Protein AF-A0A250IEK9-F1 (afdb_monomer_lite)

Foldseek 3Di:
DDDDDDDDPDPDPDDPPWFAKDFQFKPLQDDPNQHVPAGPVWKFKFFQDVHPGTATWDWDDDDQKIKIWGPAWDWDCPVPCVVPIWTWTKMKMADDPDPPQLPDDHSFIWMWIWTQDPPRDIDTDDTPHTDIGTMIITTD

pLDDT: mean 84.31, std 14.82, range [37.81, 97.81]

Organism: NCBI:txid1294270

Secondary structure (DSSP, 8-state):
------------------PPPEEEEEGGG-BTTBBTTB-TTTEEEEE-SSSSSPEEEEEEEETTEEEEEESS-EEESTT-GGG--EEEEEEEEES---TT--SPPTT-EEEEEEEE-GGG-EEE-----EE--EEEEEE-

Structure (mmCIF, N/CA/C/O backbone):
data_AF-A0A250IEK9-F1
#
_entry.id   AF-A0A250IEK9-F1
#
loop_
_atom_site.group_PDB
_atom_site.id
_atom_site.type_symbol
_atom_site.label_atom_id
_atom_site.label_alt_id
_atom_site.label_comp_id
_atom_site.label_asym_id
_atom_site.label_entity_id
_atom_site.label_seq_id
_atom_site.pdbx_PDB_ins_code
_atom_site.Cartn_x
_atom_site.Cartn_y
_atom_site.Cartn_z
_atom_site.occupancy
_atom_site.B_iso_or_equiv
_atom_site.auth_seq_id
_atom_site.auth_comp_id
_atom_site.auth_asym_id
_atom_site.auth_atom_id
_atom_site.pdbx_PDB_model_num
ATOM 1 N N . MET A 1 1 ? -62.960 -27.836 -16.778 1.00 42.50 1 MET A N 1
ATOM 2 C CA . MET A 1 1 ? -61.744 -27.873 -15.937 1.00 42.50 1 MET A CA 1
ATOM 3 C C . MET A 1 1 ? -60.768 -26.847 -16.491 1.00 42.50 1 MET A C 1
ATOM 5 O O . MET A 1 1 ? -60.370 -26.994 -17.637 1.00 42.50 1 MET A O 1
ATOM 9 N N . LYS A 1 2 ? -60.464 -25.769 -15.761 1.00 37.81 2 LYS A N 1
ATOM 10 C CA . LYS A 1 2 ? -59.427 -24.796 -16.145 1.00 37.81 2 LYS A CA 1
ATOM 11 C C . LYS A 1 2 ? -58.382 -24.793 -15.033 1.00 37.81 2 LYS A C 1
ATOM 13 O O . LYS A 1 2 ? -58.690 -24.377 -13.921 1.00 37.81 2 LYS A O 1
ATOM 18 N N . SER A 1 3 ? -57.203 -25.335 -15.328 1.00 44.25 3 SER A N 1
ATOM 19 C CA . SER A 1 3 ? -56.061 -25.357 -14.413 1.00 44.25 3 SER A CA 1
ATOM 20 C C . SER A 1 3 ? -55.495 -23.952 -14.248 1.00 44.25 3 SER A C 1
ATOM 22 O O . SER A 1 3 ? -55.156 -23.301 -15.235 1.00 44.25 3 SER A O 1
ATOM 24 N N . ALA A 1 4 ? -55.378 -23.505 -13.001 1.00 46.81 4 ALA A N 1
ATOM 25 C CA . ALA A 1 4 ? -54.583 -22.343 -12.640 1.00 46.81 4 ALA A CA 1
ATOM 26 C C . ALA A 1 4 ? -53.117 -22.781 -12.514 1.00 46.81 4 ALA A C 1
ATOM 28 O O . ALA A 1 4 ? -52.791 -23.644 -11.700 1.00 46.81 4 ALA A O 1
ATOM 29 N N . VAL A 1 5 ? -52.242 -22.205 -13.336 1.00 49.25 5 VAL A N 1
ATOM 30 C CA . VAL A 1 5 ? -50.791 -22.339 -13.179 1.00 49.25 5 VAL A CA 1
ATOM 31 C C . VAL A 1 5 ? -50.362 -21.304 -12.144 1.00 49.25 5 VAL A C 1
ATOM 33 O O . VAL A 1 5 ? -50.419 -20.103 -12.400 1.00 49.25 5 VAL A O 1
ATOM 36 N N . VAL A 1 6 ? -49.982 -21.769 -10.956 1.00 51.31 6 VAL A N 1
ATOM 37 C CA . VAL A 1 6 ? -49.375 -20.931 -9.918 1.00 51.31 6 VAL A CA 1
ATOM 38 C C . VAL A 1 6 ? -47.904 -20.754 -10.279 1.00 51.31 6 VAL A C 1
ATOM 40 O O . VAL A 1 6 ? -47.124 -21.702 -10.222 1.00 51.31 6 VAL A O 1
ATOM 43 N N . LEU A 1 7 ? -47.537 -19.545 -10.699 1.00 48.03 7 LEU A N 1
ATOM 44 C CA . LEU A 1 7 ? -46.155 -19.173 -10.978 1.00 48.03 7 LEU A CA 1
ATOM 45 C C . LEU A 1 7 ? -45.478 -18.803 -9.649 1.00 48.03 7 LEU A C 1
ATOM 47 O O . LEU A 1 7 ? -45.619 -17.683 -9.159 1.00 48.03 7 LEU A O 1
ATOM 51 N N . SER A 1 8 ? -44.777 -19.752 -9.032 1.00 57.66 8 SER A N 1
ATOM 52 C CA . SER A 1 8 ? -43.944 -19.467 -7.862 1.00 57.66 8 SER A CA 1
ATOM 53 C C . SER A 1 8 ? -42.722 -18.655 -8.290 1.00 57.66 8 SER A C 1
ATOM 55 O O . SER A 1 8 ? -41.824 -19.170 -8.953 1.00 57.66 8 SER A O 1
ATOM 57 N N . MET A 1 9 ? -42.684 -17.378 -7.904 1.00 53.00 9 MET A N 1
ATOM 58 C CA . MET A 1 9 ? -41.483 -16.551 -8.005 1.00 53.00 9 MET A CA 1
ATOM 59 C C . MET A 1 9 ? -40.467 -17.042 -6.970 1.00 53.00 9 MET A C 1
ATOM 61 O O . MET A 1 9 ? -40.582 -16.757 -5.780 1.00 53.00 9 MET A O 1
ATOM 65 N N . LEU A 1 10 ? -39.477 -17.810 -7.421 1.00 55.16 10 LEU A N 1
ATOM 66 C CA . LEU A 1 10 ? -38.275 -18.074 -6.639 1.00 55.16 10 LEU A CA 1
ATOM 67 C C . LEU A 1 10 ? -37.472 -16.770 -6.580 1.00 55.16 10 LEU A C 1
ATOM 69 O O . LEU A 1 10 ? -36.968 -16.301 -7.600 1.00 55.16 10 LEU A O 1
ATOM 73 N N . ALA A 1 11 ? -37.383 -16.170 -5.394 1.00 56.56 11 ALA A N 1
ATOM 74 C CA . ALA A 1 11 ? -36.464 -15.073 -5.141 1.00 56.56 11 ALA A CA 1
ATOM 75 C C . ALA A 1 11 ? -35.034 -15.590 -5.342 1.00 56.56 11 ALA A C 1
ATOM 77 O O . ALA A 1 11 ? -34.554 -16.433 -4.584 1.00 56.56 11 ALA A O 1
ATOM 78 N N . VAL A 1 12 ? -34.369 -15.109 -6.389 1.00 58.72 12 VAL A N 1
ATOM 79 C CA . VAL A 1 12 ? -32.933 -15.313 -6.570 1.00 58.72 12 VAL A CA 1
ATOM 80 C C . VAL A 1 12 ? -32.248 -14.485 -5.479 1.00 58.72 12 VAL A C 1
ATOM 82 O O . VAL A 1 12 ? -32.483 -13.275 -5.439 1.00 58.72 12 VAL A O 1
ATOM 85 N N . PRO A 1 13 ? -31.460 -15.081 -4.565 1.00 51.75 13 PRO A N 1
ATOM 86 C CA . PRO A 1 13 ? -30.716 -14.303 -3.586 1.00 51.75 13 PRO A CA 1
ATOM 87 C C . PRO A 1 13 ? -29.783 -13.366 -4.353 1.00 51.75 13 PRO A C 1
ATOM 89 O O . PRO A 1 13 ? -28.907 -13.808 -5.096 1.00 51.75 13 PRO A O 1
ATOM 92 N N . GLY A 1 14 ? -30.059 -12.067 -4.234 1.00 47.38 14 GLY A N 1
ATOM 93 C CA . GLY A 1 14 ? -29.289 -11.020 -4.880 1.00 47.38 14 GLY A CA 1
ATOM 94 C C . GLY A 1 14 ? -27.834 -11.116 -4.448 1.00 47.38 14 GLY A C 1
ATOM 95 O O . GLY A 1 14 ? -27.532 -11.288 -3.268 1.00 47.38 14 GLY A O 1
ATOM 96 N N . VAL A 1 15 ? -26.940 -11.019 -5.424 1.00 49.75 15 VAL A N 1
ATOM 97 C CA . VAL A 1 15 ? -25.516 -10.797 -5.198 1.00 49.75 15 VAL A CA 1
ATOM 98 C C . VAL A 1 15 ? -25.405 -9.607 -4.242 1.00 49.75 15 VAL A C 1
ATOM 100 O O . VAL A 1 15 ? -25.953 -8.547 -4.548 1.00 49.75 15 VAL A O 1
ATOM 103 N N . SER A 1 16 ? -24.772 -9.785 -3.075 1.00 46.66 16 SER A N 1
ATOM 104 C CA . SER A 1 16 ? -24.426 -8.659 -2.202 1.00 46.66 16 SER A CA 1
ATOM 105 C C . SER A 1 16 ? -23.579 -7.706 -3.040 1.00 46.66 16 SER A C 1
ATOM 107 O O . SER A 1 16 ? -22.434 -8.006 -3.379 1.00 46.66 16 SER A O 1
ATOM 109 N N . MET A 1 17 ? -24.187 -6.611 -3.489 1.00 56.81 17 MET A N 1
ATOM 110 C CA . MET A 1 17 ? -23.473 -5.507 -4.103 1.00 56.81 17 MET A CA 1
ATOM 111 C C . MET A 1 17 ? -22.594 -4.944 -2.994 1.00 56.81 17 MET A C 1
ATOM 113 O O . MET A 1 17 ? -23.113 -4.300 -2.084 1.00 56.81 17 MET A O 1
ATOM 117 N N . ALA A 1 18 ? -21.291 -5.237 -3.040 1.00 65.69 18 ALA A N 1
ATOM 118 C CA . ALA A 1 18 ? -20.330 -4.629 -2.129 1.00 65.69 18 ALA A CA 1
ATOM 119 C C . ALA A 1 18 ? -20.608 -3.118 -2.069 1.00 65.69 18 ALA A C 1
ATOM 121 O O . ALA A 1 18 ? -20.799 -2.491 -3.116 1.00 65.69 18 ALA A O 1
ATOM 122 N N . GLY A 1 19 ? -20.704 -2.568 -0.856 1.00 79.69 19 GLY A N 1
ATOM 123 C CA . GLY A 1 19 ? -21.154 -1.189 -0.654 1.00 79.69 19 GLY A CA 1
ATOM 124 C C . GLY A 1 19 ? -20.287 -0.161 -1.390 1.00 79.69 19 GLY A C 1
ATOM 125 O O . GLY A 1 19 ? -19.161 -0.450 -1.805 1.00 79.69 19 GLY A O 1
ATOM 126 N N . GLU A 1 20 ? -20.795 1.064 -1.535 1.00 92.00 20 GLU A N 1
ATOM 127 C CA . GLU A 1 20 ? -19.977 2.165 -2.049 1.00 92.00 20 GLU A CA 1
ATOM 128 C C . GLU A 1 20 ? -18.782 2.433 -1.125 1.00 92.00 20 GLU A C 1
ATOM 130 O O . GLU A 1 20 ? -18.872 2.316 0.101 1.00 92.00 20 GLU A O 1
ATOM 135 N N . TRP A 1 21 ? -17.651 2.798 -1.726 1.00 95.69 21 TRP A N 1
ATOM 136 C CA . TRP A 1 21 ? -16.469 3.207 -0.983 1.00 95.69 21 TRP A CA 1
ATOM 137 C C . TRP A 1 21 ? -16.699 4.558 -0.312 1.00 95.69 21 TRP A C 1
ATOM 139 O O . TRP A 1 21 ? -17.065 5.529 -0.971 1.00 95.69 21 TRP A O 1
ATOM 149 N N . PHE A 1 22 ? -16.376 4.653 0.972 1.00 95.81 22 PHE A N 1
ATOM 150 C CA . PHE A 1 22 ? -16.386 5.915 1.707 1.00 95.81 22 PHE A CA 1
ATOM 151 C C . PHE A 1 22 ? -15.076 6.098 2.489 1.00 95.81 22 PHE A C 1
ATOM 153 O O . PHE A 1 22 ? -14.472 5.107 2.908 1.00 95.81 22 PHE A O 1
ATOM 160 N N . PRO A 1 23 ? -14.595 7.340 2.693 1.00 96.81 23 PRO A N 1
ATOM 161 C CA . PRO A 1 23 ? -13.414 7.590 3.515 1.00 96.81 23 PRO A CA 1
ATOM 162 C C . PRO A 1 23 ? -13.654 7.113 4.949 1.00 96.81 23 PRO A C 1
ATOM 164 O O . PRO A 1 23 ? -14.647 7.494 5.566 1.00 96.81 23 PRO A O 1
ATOM 167 N N . CYS A 1 24 ? -12.747 6.305 5.493 1.00 96.81 24 CYS A N 1
ATOM 168 C CA . CYS A 1 24 ? -12.890 5.758 6.846 1.00 96.81 24 CYS A CA 1
ATOM 169 C C . CYS A 1 24 ? -11.670 5.989 7.743 1.00 96.81 24 CYS A C 1
ATOM 171 O O . CYS A 1 24 ? -11.771 5.816 8.956 1.00 96.81 24 CYS A O 1
ATOM 173 N N . GLY A 1 25 ? -10.534 6.415 7.184 1.00 96.56 25 GLY A N 1
ATOM 174 C CA . GLY A 1 25 ? -9.350 6.755 7.965 1.00 96.56 25 GLY A CA 1
ATOM 175 C C . GLY A 1 25 ? -8.108 6.969 7.109 1.00 96.56 25 GLY A C 1
ATOM 176 O O . GLY A 1 25 ? -8.197 7.348 5.944 1.00 96.56 25 GLY A O 1
ATOM 177 N N . ASN A 1 26 ? -6.940 6.719 7.691 1.00 97.00 26 ASN A N 1
ATOM 178 C CA . ASN A 1 26 ? -5.647 6.689 7.014 1.00 97.00 26 ASN A CA 1
ATOM 179 C C . ASN A 1 26 ? -4.755 5.576 7.580 1.00 97.00 26 ASN A C 1
ATOM 181 O O . ASN A 1 26 ? -5.053 4.995 8.625 1.00 97.00 26 ASN A O 1
ATOM 185 N N . LEU A 1 27 ? -3.656 5.281 6.886 1.00 95.75 27 LEU A N 1
ATOM 186 C CA . LEU A 1 27 ? -2.703 4.234 7.263 1.00 95.75 27 LEU A CA 1
ATOM 187 C C . LEU A 1 27 ? -2.226 4.345 8.723 1.00 95.75 27 LEU A C 1
ATOM 189 O O . LEU A 1 27 ? -2.130 3.339 9.422 1.00 95.75 27 LEU A O 1
ATOM 193 N N . GLY A 1 28 ? -1.967 5.555 9.216 1.00 94.50 28 GLY A N 1
ATOM 194 C CA . GLY A 1 28 ? -1.510 5.824 10.581 1.00 94.50 28 GLY A CA 1
ATOM 195 C C . GLY A 1 28 ? -2.515 5.443 11.670 1.00 94.50 28 GLY A C 1
ATOM 196 O O . GLY A 1 28 ? -2.130 5.299 12.826 1.00 94.50 28 GLY A O 1
ATOM 197 N N . GLN A 1 29 ? -3.785 5.249 11.312 1.00 95.25 29 GLN A N 1
ATOM 198 C CA . GLN A 1 29 ? -4.836 4.801 12.227 1.00 95.25 29 GLN A CA 1
ATOM 199 C C . GLN A 1 29 ? -4.998 3.275 12.255 1.00 95.25 29 GLN A C 1
ATOM 201 O O . GLN A 1 29 ? -5.777 2.774 13.066 1.00 95.25 29 GLN A O 1
ATOM 206 N N . LEU A 1 30 ? -4.295 2.531 11.390 1.00 93.88 30 LEU A N 1
ATOM 207 C CA . LEU A 1 30 ? -4.343 1.072 11.405 1.00 93.88 30 LEU A CA 1
ATOM 208 C C . LEU A 1 30 ? -3.705 0.525 12.682 1.00 93.88 30 LEU A C 1
ATOM 210 O O . LEU A 1 30 ? -2.538 0.773 12.982 1.00 93.88 30 LEU A O 1
ATOM 214 N N . SER A 1 31 ? -4.463 -0.312 13.379 1.00 91.75 31 SER A N 1
ATOM 215 C CA . SER A 1 31 ? -3.986 -1.144 14.478 1.00 91.75 31 SER A CA 1
ATOM 216 C C . SER A 1 31 ? -4.468 -2.567 14.239 1.00 91.75 31 SER A C 1
ATOM 218 O O . SER A 1 31 ? -5.658 -2.779 14.019 1.00 91.75 31 SER A O 1
ATOM 220 N N . ASN A 1 32 ? -3.555 -3.543 14.208 1.00 91.31 32 ASN A N 1
ATOM 221 C CA . ASN A 1 32 ? -3.866 -4.936 13.854 1.00 91.31 32 ASN A CA 1
ATOM 222 C C . ASN A 1 32 ? -4.624 -5.075 12.523 1.00 91.31 32 ASN A C 1
ATOM 224 O O . ASN A 1 32 ? -5.568 -5.855 12.412 1.00 91.31 32 ASN A O 1
ATOM 228 N N . CYS A 1 33 ? -4.219 -4.294 11.513 1.00 93.75 33 CYS A N 1
ATOM 229 C CA . CYS A 1 33 ? -4.903 -4.230 10.222 1.00 93.75 33 CYS A CA 1
ATOM 230 C C . CYS A 1 33 ? -6.397 -3.893 10.332 1.00 93.75 33 CYS A C 1
ATOM 232 O O . CYS A 1 33 ? -7.203 -4.384 9.542 1.00 93.75 33 CYS A O 1
ATOM 234 N N . GLN A 1 34 ? -6.762 -3.064 11.313 1.00 95.25 34 GLN A N 1
ATOM 235 C CA . GLN A 1 34 ? -8.113 -2.557 11.492 1.00 95.25 34 GLN A CA 1
ATOM 236 C C . GLN A 1 34 ? -8.120 -1.049 11.727 1.00 95.25 34 GLN A C 1
ATOM 238 O O . GLN A 1 34 ? -7.253 -0.513 12.418 1.00 95.25 34 GLN A O 1
ATOM 243 N N . ILE A 1 35 ? -9.125 -0.377 11.172 1.00 95.81 35 ILE A N 1
ATOM 244 C CA . ILE A 1 35 ? -9.449 1.011 11.503 1.00 95.81 35 ILE A CA 1
ATOM 245 C C . ILE A 1 35 ? -10.509 1.015 12.613 1.00 95.81 35 ILE A C 1
ATOM 247 O O . ILE A 1 35 ? -11.471 0.241 12.530 1.00 95.81 35 ILE A O 1
ATOM 251 N N . PRO A 1 36 ? -10.382 1.870 13.649 1.00 94.44 36 PRO A N 1
ATOM 252 C CA . PRO A 1 36 ? -11.407 2.008 14.680 1.00 94.44 36 PRO A CA 1
ATOM 253 C C . PRO A 1 36 ? -12.803 2.207 14.072 1.00 94.44 36 PRO A C 1
ATOM 255 O O . PRO A 1 36 ? -12.981 3.037 13.187 1.00 94.44 36 PRO A O 1
ATOM 258 N N . ASN A 1 37 ? -13.790 1.450 14.559 1.00 95.12 37 ASN A N 1
ATOM 259 C CA . ASN A 1 37 ? -15.180 1.394 14.063 1.00 95.12 37 ASN A CA 1
ATOM 260 C C . ASN A 1 37 ? -15.399 0.718 12.695 1.00 95.12 37 ASN A C 1
ATOM 262 O O . ASN A 1 37 ? -16.547 0.462 12.332 1.00 95.12 37 ASN A O 1
ATOM 266 N N . PHE A 1 38 ? -14.339 0.344 11.978 1.00 96.31 38 PHE A N 1
ATOM 267 C CA . PHE A 1 38 ? -14.427 -0.311 10.671 1.00 96.31 38 PHE A CA 1
ATOM 268 C C . PHE A 1 38 ? -13.599 -1.599 10.660 1.00 96.31 38 PHE A C 1
ATOM 270 O O . PHE A 1 38 ? -12.574 -1.644 9.991 1.00 96.31 38 PHE A O 1
ATOM 277 N N . PRO A 1 39 ? -13.979 -2.653 11.408 1.00 94.94 39 PRO A N 1
ATOM 278 C CA . PRO A 1 39 ? -13.179 -3.872 11.491 1.00 94.94 39 PRO A CA 1
ATOM 279 C C . PRO A 1 39 ? -13.120 -4.605 10.143 1.00 94.94 39 PRO A C 1
ATOM 281 O O . PRO A 1 39 ? -14.131 -4.729 9.450 1.00 94.94 39 PRO A O 1
ATOM 284 N N . ASN A 1 40 ? -11.958 -5.173 9.817 1.00 90.81 40 ASN A N 1
ATOM 285 C CA . ASN A 1 40 ? -11.716 -5.931 8.580 1.00 90.81 40 ASN A CA 1
ATOM 286 C C . ASN A 1 40 ? -12.562 -7.217 8.437 1.00 90.81 40 ASN A C 1
ATOM 288 O O . ASN A 1 40 ? -12.565 -7.846 7.387 1.00 90.81 40 ASN A O 1
ATOM 292 N N . THR A 1 41 ? -13.299 -7.612 9.479 1.00 93.31 41 THR A N 1
ATOM 293 C CA . THR A 1 41 ? -14.285 -8.706 9.439 1.00 93.31 41 THR A CA 1
ATOM 294 C C . THR A 1 41 ? -15.644 -8.281 8.886 1.00 93.31 41 THR A C 1
ATOM 296 O O . THR A 1 41 ? -16.498 -9.133 8.652 1.00 93.31 41 THR A O 1
ATOM 299 N N . ARG A 1 42 ? -15.876 -6.974 8.721 1.00 94.31 42 ARG A N 1
ATOM 300 C CA . ARG A 1 42 ? -17.132 -6.399 8.210 1.00 94.31 42 ARG A CA 1
ATOM 301 C C . ARG A 1 42 ? -16.928 -5.420 7.061 1.00 94.31 42 ARG A C 1
ATOM 303 O O . ARG A 1 42 ? -17.902 -5.056 6.411 1.00 94.31 42 ARG A O 1
ATOM 310 N N . TYR A 1 43 ? -15.691 -4.982 6.844 1.00 96.06 43 TYR A N 1
ATOM 311 C CA . TYR A 1 43 ? -15.350 -4.010 5.821 1.00 96.06 43 TYR A CA 1
ATOM 312 C C . TYR A 1 43 ? -14.147 -4.474 5.006 1.00 96.06 43 TYR A C 1
ATOM 314 O O . TYR A 1 43 ? -13.138 -4.901 5.566 1.00 96.06 43 TYR A O 1
ATOM 322 N N . ASP A 1 44 ? -14.252 -4.317 3.691 1.00 95.81 44 ASP A N 1
ATOM 323 C CA . ASP A 1 44 ? -13.103 -4.272 2.793 1.00 95.81 44 ASP A CA 1
ATOM 324 C C . ASP A 1 44 ? -12.432 -2.898 2.914 1.00 95.81 44 ASP A C 1
ATOM 326 O O . ASP A 1 44 ? -13.113 -1.882 3.090 1.00 95.81 44 ASP A O 1
ATOM 330 N N . TYR A 1 45 ? -11.109 -2.854 2.745 1.00 97.44 45 TYR A N 1
ATOM 331 C CA . TYR A 1 45 ? -10.352 -1.605 2.650 1.00 97.44 45 TYR A CA 1
ATOM 332 C C . TYR A 1 45 ? -9.902 -1.327 1.227 1.00 97.44 45 TYR A C 1
ATOM 334 O O . TYR A 1 45 ? -9.632 -2.244 0.449 1.00 97.44 45 TYR A O 1
ATOM 342 N N . GLY A 1 46 ? -9.774 -0.044 0.910 1.00 96.94 46 GLY A N 1
ATOM 343 C CA . GLY A 1 46 ? -9.313 0.427 -0.380 1.00 96.94 46 GLY A CA 1
ATOM 344 C C . GLY A 1 46 ? -8.470 1.687 -0.281 1.00 96.94 46 GLY A C 1
ATOM 345 O O . GLY A 1 46 ? -8.520 2.429 0.702 1.00 96.94 46 GLY A O 1
ATOM 346 N N . ILE A 1 47 ? -7.686 1.927 -1.326 1.00 96.56 47 ILE A N 1
ATOM 347 C CA . ILE A 1 47 ? -6.865 3.127 -1.489 1.00 96.56 47 ILE A CA 1
ATOM 348 C C . ILE A 1 47 ? -7.113 3.690 -2.886 1.00 96.56 47 ILE A C 1
ATOM 350 O O . ILE A 1 47 ? -7.132 2.950 -3.868 1.00 96.56 47 ILE A O 1
ATOM 354 N N . ALA A 1 48 ? -7.261 5.010 -2.976 1.00 92.81 48 ALA A N 1
ATOM 355 C CA . ALA A 1 48 ? -7.192 5.735 -4.238 1.00 92.81 48 ALA A CA 1
ATOM 356 C C . ALA A 1 48 ? -5.757 6.250 -4.435 1.00 92.81 48 ALA A C 1
ATOM 358 O O . ALA A 1 48 ? -5.366 7.271 -3.871 1.00 92.81 48 ALA A O 1
ATOM 359 N N . TYR A 1 49 ? -4.946 5.508 -5.192 1.00 85.06 49 TYR A N 1
ATOM 360 C CA . TYR A 1 49 ? -3.558 5.867 -5.488 1.00 85.06 49 TYR A CA 1
ATOM 361 C C . TYR A 1 49 ? -3.264 5.661 -6.970 1.00 85.06 49 TYR A C 1
ATOM 363 O O . TYR A 1 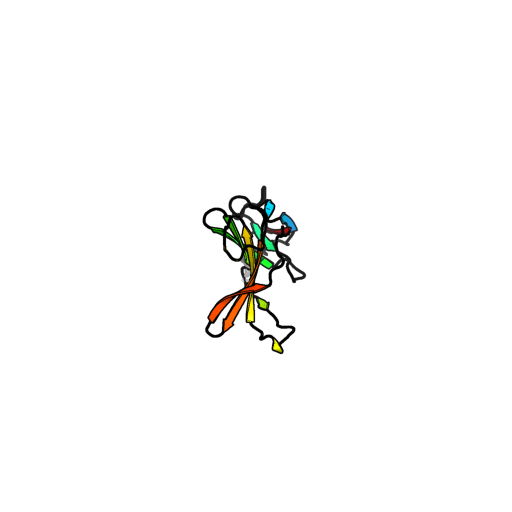49 ? -3.319 4.538 -7.462 1.00 85.06 49 TYR A O 1
ATOM 371 N N . ASN A 1 50 ? -3.014 6.764 -7.683 1.00 79.62 50 ASN A N 1
ATOM 372 C CA . ASN A 1 50 ? -2.931 6.821 -9.151 1.00 79.62 50 ASN A CA 1
ATOM 373 C C . ASN A 1 50 ? -4.198 6.323 -9.878 1.00 79.62 50 ASN A C 1
ATOM 375 O O . ASN A 1 50 ? -4.155 5.980 -11.056 1.00 79.62 50 ASN A O 1
ATOM 379 N N . VAL A 1 51 ? -5.337 6.303 -9.181 1.00 82.81 51 VAL A N 1
ATOM 380 C CA . VAL A 1 51 ? -6.645 5.873 -9.691 1.00 82.81 51 VAL A CA 1
ATOM 381 C C . VAL A 1 51 ? -7.731 6.833 -9.209 1.00 82.81 51 VAL A C 1
ATOM 383 O O . VAL A 1 51 ? -7.606 7.432 -8.142 1.00 82.81 51 VAL A O 1
ATOM 386 N N . GLN A 1 52 ? -8.805 6.979 -9.990 1.00 85.94 52 GLN A N 1
ATOM 387 C CA . GLN A 1 52 ? -9.928 7.867 -9.650 1.00 85.94 52 GLN A CA 1
ATOM 388 C C . GLN A 1 52 ? -10.885 7.272 -8.609 1.00 85.94 52 GLN A C 1
ATOM 390 O O . GLN A 1 52 ? -11.572 8.013 -7.914 1.00 85.94 52 GLN A O 1
ATOM 395 N N . SER A 1 53 ? -10.941 5.943 -8.502 1.00 90.50 53 SER A N 1
ATOM 396 C CA . SER A 1 53 ? -11.798 5.228 -7.554 1.00 90.50 53 SER A CA 1
ATOM 397 C C . SER A 1 53 ? -10.946 4.324 -6.662 1.00 90.50 53 SER A C 1
ATOM 399 O O . SER A 1 53 ? -9.966 3.765 -7.166 1.00 90.50 53 SER A O 1
ATOM 401 N N . PRO A 1 54 ? -11.273 4.168 -5.364 1.00 94.94 54 PRO A N 1
ATOM 402 C CA . PRO A 1 54 ? -10.522 3.286 -4.484 1.00 94.94 54 PRO A CA 1
ATOM 403 C C . PRO A 1 54 ? -10.491 1.849 -5.009 1.00 94.94 54 PRO A C 1
ATOM 405 O O . PRO A 1 54 ? -11.528 1.271 -5.343 1.00 94.94 54 PRO A O 1
ATOM 408 N N . ILE A 1 55 ? -9.295 1.261 -5.045 1.00 94.12 55 ILE A N 1
ATOM 409 C CA . ILE A 1 55 ? -9.115 -0.159 -5.360 1.00 94.12 55 ILE A CA 1
ATOM 410 C C . ILE A 1 55 ? -8.924 -0.967 -4.075 1.00 94.12 55 ILE A C 1
ATOM 412 O O . ILE A 1 55 ? -8.328 -0.441 -3.129 1.00 94.12 55 ILE A O 1
ATOM 416 N N . PRO A 1 56 ? -9.390 -2.229 -4.020 1.00 96.00 56 PRO A N 1
ATOM 417 C CA . PRO A 1 56 ? -9.216 -3.073 -2.847 1.00 96.00 56 PRO A CA 1
ATOM 418 C C . PRO A 1 56 ? -7.742 -3.258 -2.480 1.00 96.00 56 PRO A C 1
ATOM 420 O O . PRO A 1 56 ? -6.886 -3.498 -3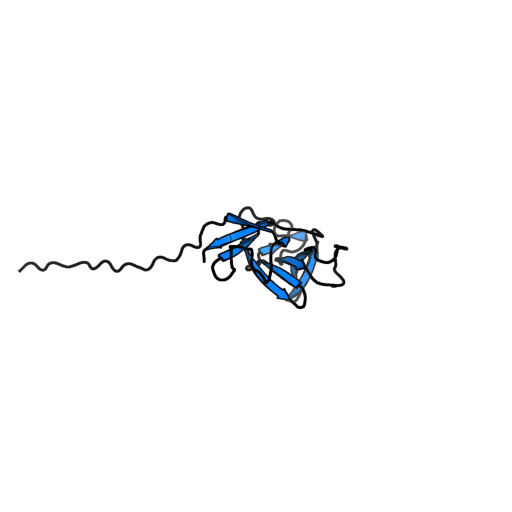.340 1.00 96.00 56 PRO A O 1
ATOM 423 N N . VAL A 1 57 ? -7.456 -3.208 -1.184 1.00 97.19 57 VAL A N 1
ATOM 424 C CA . VAL A 1 57 ? -6.128 -3.469 -0.626 1.00 97.19 57 VAL A CA 1
ATOM 425 C C . VAL A 1 57 ? -6.179 -4.595 0.392 1.00 97.19 57 VAL A C 1
ATOM 427 O O . VAL A 1 57 ? -7.210 -4.878 0.998 1.00 97.19 57 VAL A O 1
ATOM 430 N N . VAL A 1 58 ? -5.035 -5.230 0.595 1.00 96.44 58 VAL A N 1
ATOM 431 C CA . VAL A 1 58 ? -4.823 -6.215 1.648 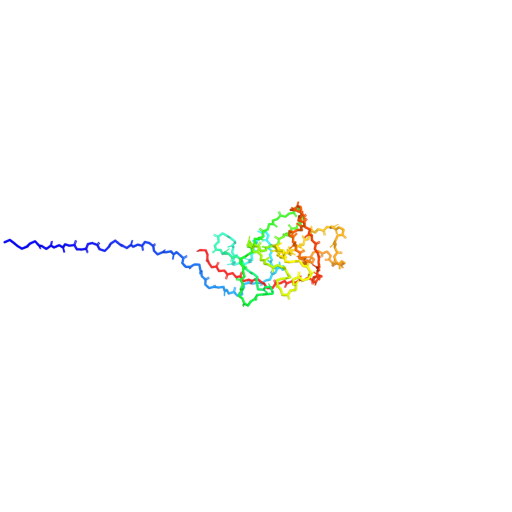1.00 96.44 58 VAL A CA 1
ATOM 432 C C . VAL A 1 58 ? -3.878 -5.603 2.667 1.00 96.44 58 VAL A C 1
ATOM 434 O O . VAL A 1 58 ? -2.820 -5.097 2.296 1.00 96.44 58 VAL A O 1
ATOM 437 N N . CYS A 1 59 ? -4.254 -5.659 3.944 1.00 95.88 59 CYS A N 1
ATOM 438 C CA . CYS A 1 59 ? -3.347 -5.375 5.047 1.00 95.88 59 CYS A CA 1
ATOM 439 C C . CYS A 1 59 ? -2.837 -6.690 5.637 1.00 95.88 59 CYS A C 1
ATOM 441 O O . CYS A 1 59 ? -3.630 -7.571 5.969 1.00 95.88 59 CYS A O 1
ATOM 443 N N . VAL A 1 60 ? -1.523 -6.804 5.795 1.00 93.94 60 VAL A N 1
ATOM 444 C CA . VAL A 1 60 ? -0.860 -7.934 6.445 1.00 93.94 60 VAL A CA 1
ATOM 445 C C . VAL A 1 60 ? 0.018 -7.439 7.588 1.00 93.94 60 VAL A C 1
ATOM 447 O O . VAL A 1 60 ? 0.720 -6.433 7.469 1.00 93.94 60 VAL A O 1
ATOM 450 N N . THR A 1 61 ? 0.008 -8.169 8.697 1.00 90.06 61 THR A N 1
ATOM 451 C CA . THR A 1 61 ? 0.950 -7.953 9.800 1.00 90.06 61 THR A CA 1
ATOM 452 C C . THR A 1 61 ? 2.256 -8.677 9.483 1.00 90.06 61 THR A C 1
ATOM 454 O O . THR A 1 61 ? 2.239 -9.843 9.091 1.00 90.06 61 THR A O 1
ATOM 457 N N . TRP A 1 62 ? 3.394 -8.001 9.643 1.00 78.06 62 TRP A N 1
ATOM 458 C CA . TRP A 1 62 ? 4.718 -8.563 9.383 1.00 78.06 62 TRP A CA 1
ATOM 459 C C . TRP A 1 62 ? 5.706 -8.167 10.480 1.00 78.06 62 TRP A C 1
ATOM 461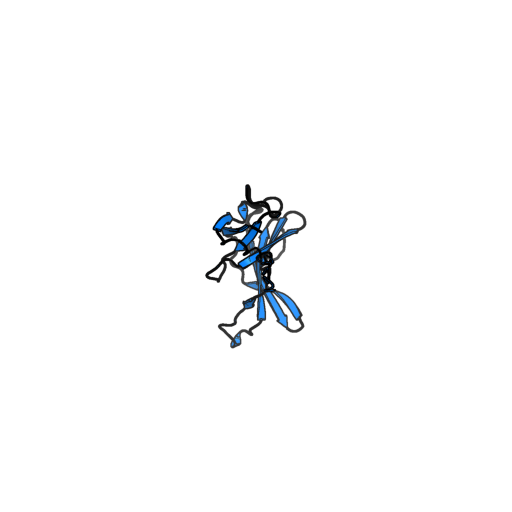 O O . TRP A 1 62 ? 6.049 -6.993 10.615 1.00 78.06 62 TRP A O 1
ATOM 471 N N . ASN A 1 63 ? 6.229 -9.153 11.213 1.00 75.31 63 ASN A N 1
ATOM 472 C CA . ASN A 1 63 ? 7.144 -8.960 12.342 1.00 75.31 63 ASN A CA 1
ATOM 473 C C . ASN A 1 63 ? 6.617 -7.915 13.343 1.00 75.31 63 ASN A C 1
ATOM 475 O O . ASN A 1 63 ? 5.706 -8.208 14.108 1.00 75.31 63 ASN A O 1
ATOM 479 N N . VAL A 1 64 ? 7.184 -6.706 13.330 1.00 81.62 64 VAL A N 1
ATOM 480 C CA . VAL A 1 64 ? 6.843 -5.606 14.247 1.00 81.62 64 VAL A CA 1
ATOM 481 C C . VAL A 1 64 ? 6.023 -4.499 13.575 1.00 81.62 64 VAL A C 1
ATOM 483 O O . VAL A 1 64 ? 5.857 -3.422 14.141 1.00 81.62 64 VAL A O 1
ATOM 486 N N . GLY A 1 65 ? 5.520 -4.736 12.363 1.00 88.75 65 GLY A N 1
ATOM 487 C CA . GLY A 1 65 ? 4.850 -3.722 11.563 1.00 88.75 65 GLY A CA 1
ATOM 488 C C . GLY A 1 65 ? 3.741 -4.256 10.668 1.00 88.75 65 GLY A C 1
ATOM 489 O O . GLY A 1 65 ? 3.281 -5.392 10.795 1.00 88.75 65 GLY A O 1
ATOM 490 N N . TYR A 1 66 ? 3.313 -3.406 9.742 1.00 92.12 66 TYR A N 1
ATOM 491 C CA . TYR A 1 66 ? 2.202 -3.673 8.834 1.00 92.12 66 TYR A CA 1
ATOM 492 C C . TYR A 1 66 ? 2.632 -3.420 7.397 1.00 92.12 66 TYR A C 1
ATOM 494 O O . TYR A 1 66 ? 3.494 -2.574 7.142 1.00 92.12 66 TYR A O 1
ATOM 502 N N . ARG A 1 67 ? 2.000 -4.122 6.457 1.00 92.94 67 ARG A N 1
ATOM 503 C CA . ARG A 1 67 ? 2.075 -3.825 5.027 1.00 92.94 67 ARG A CA 1
ATOM 504 C C . ARG A 1 67 ? 0.672 -3.732 4.454 1.00 92.94 67 ARG A C 1
ATOM 506 O O . ARG A 1 67 ? -0.166 -4.567 4.769 1.00 92.94 67 ARG A O 1
ATOM 513 N N . VAL A 1 68 ? 0.437 -2.750 3.598 1.00 95.50 68 VAL A N 1
ATOM 514 C CA . VAL A 1 68 ? -0.796 -2.583 2.831 1.00 95.50 68 VAL A CA 1
ATOM 515 C C . VAL A 1 68 ? -0.428 -2.555 1.361 1.00 95.50 68 VAL A C 1
ATOM 517 O O . VAL A 1 68 ? 0.360 -1.714 0.946 1.00 95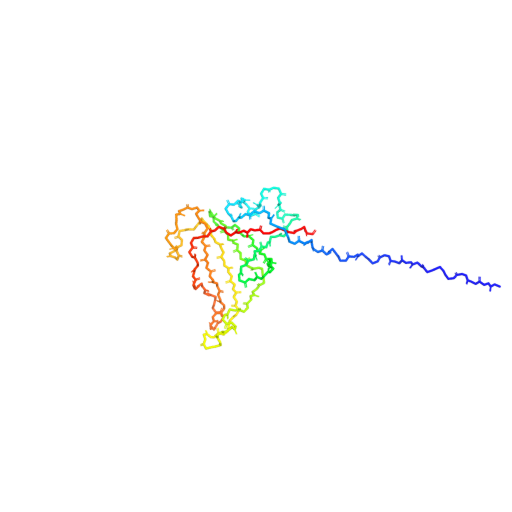.50 68 VAL A O 1
ATOM 520 N N . HIS A 1 69 ? -0.982 -3.459 0.566 1.00 94.94 69 HIS A N 1
ATOM 521 C CA . HIS A 1 69 ? -0.728 -3.512 -0.873 1.00 94.94 69 HIS A CA 1
ATOM 522 C C . HIS A 1 69 ? -2.032 -3.688 -1.642 1.00 94.94 69 HIS A C 1
ATOM 524 O O . HIS A 1 69 ? -3.031 -4.154 -1.091 1.00 94.94 69 HIS A O 1
ATOM 530 N N . ASN A 1 70 ? -2.035 -3.319 -2.919 1.00 95.12 70 ASN A N 1
ATOM 531 C CA . ASN A 1 70 ? -3.161 -3.594 -3.804 1.00 95.12 70 ASN A CA 1
ATOM 532 C C . ASN A 1 70 ? -3.456 -5.101 -3.853 1.00 95.12 70 ASN A C 1
ATOM 534 O O . ASN A 1 70 ? -2.537 -5.924 -3.905 1.00 95.12 70 ASN A O 1
ATOM 538 N N . LYS A 1 71 ? -4.744 -5.456 -3.805 1.00 95.06 71 LYS A N 1
ATOM 539 C CA . LYS A 1 71 ? -5.200 -6.848 -3.907 1.00 95.06 71 LYS A CA 1
ATOM 540 C C . LYS A 1 71 ? -4.972 -7.393 -5.314 1.00 95.06 71 LYS A C 1
ATOM 542 O O . LYS A 1 71 ? -4.448 -8.491 -5.466 1.00 95.06 71 LYS A O 1
ATOM 547 N N . ASP A 1 72 ? -5.318 -6.583 -6.310 1.00 92.31 72 ASP A N 1
ATOM 548 C CA . ASP A 1 72 ? -5.180 -6.906 -7.724 1.00 92.31 72 ASP A CA 1
ATOM 549 C C . ASP A 1 72 ? -4.054 -6.063 -8.342 1.00 92.31 72 ASP A C 1
ATOM 551 O O . ASP A 1 72 ? -4.073 -4.831 -8.211 1.00 92.31 72 ASP A O 1
ATOM 555 N N . PRO A 1 73 ? -3.050 -6.687 -8.987 1.00 91.44 73 PRO A N 1
ATOM 556 C CA . PRO A 1 73 ? -2.013 -5.977 -9.726 1.00 91.44 73 PRO A CA 1
ATOM 557 C C . PRO A 1 73 ? -2.598 -5.102 -10.837 1.00 91.44 73 PRO A C 1
ATOM 559 O O . PRO A 1 73 ? -3.634 -5.425 -11.413 1.00 91.44 73 PRO A O 1
ATOM 562 N N . TYR A 1 74 ? -1.907 -4.018 -11.177 1.00 89.62 74 TYR A N 1
ATOM 563 C CA . TYR A 1 74 ? -2.236 -3.170 -12.324 1.00 89.62 74 TYR A CA 1
ATOM 564 C C . TYR A 1 74 ? -1.014 -2.968 -13.222 1.00 89.62 74 TYR A C 1
ATOM 566 O O . TYR A 1 74 ? 0.114 -3.308 -12.850 1.00 89.62 74 TYR A O 1
ATOM 574 N N . PHE A 1 75 ? -1.235 -2.443 -14.428 1.00 89.19 75 PHE A N 1
ATOM 575 C CA . PHE A 1 75 ? -0.146 -2.162 -15.356 1.00 89.19 75 PHE A CA 1
ATOM 576 C C . PHE A 1 75 ? 0.672 -0.953 -14.902 1.00 89.19 75 PHE A C 1
ATOM 578 O O . PHE A 1 75 ? 0.151 0.152 -14.752 1.00 89.19 75 PHE A O 1
ATOM 585 N N . VAL A 1 76 ? 1.973 -1.159 -14.743 1.00 86.25 76 VAL A N 1
ATOM 586 C CA . VAL A 1 76 ? 2.966 -0.121 -14.463 1.00 86.25 76 VAL A CA 1
ATOM 587 C C . VAL A 1 76 ? 3.657 0.263 -15.775 1.00 86.25 76 VAL A C 1
ATOM 589 O O . VAL A 1 76 ? 3.951 -0.609 -16.597 1.00 86.25 76 VAL A O 1
ATOM 592 N N . TYR A 1 77 ? 3.892 1.566 -15.971 1.00 83.06 77 TYR A N 1
ATOM 593 C CA . TYR A 1 77 ? 4.459 2.167 -17.192 1.00 83.06 77 TYR A CA 1
ATOM 594 C C . TYR A 1 77 ? 3.667 1.884 -18.481 1.00 83.06 77 TYR A C 1
ATOM 596 O O . TYR A 1 77 ? 4.228 1.864 -19.574 1.00 83.06 77 TYR A O 1
ATOM 604 N N . SER A 1 78 ? 2.350 1.670 -18.376 1.00 83.75 78 SER A N 1
ATOM 605 C CA . SER A 1 78 ? 1.481 1.470 -19.551 1.00 83.75 78 SER A CA 1
ATOM 606 C C . SER A 1 78 ? 1.414 2.687 -20.486 1.00 83.75 78 SER A C 1
ATOM 608 O O . SER A 1 78 ? 1.149 2.536 -21.675 1.00 83.75 78 SER A O 1
ATOM 610 N N . ASP A 1 79 ? 1.707 3.874 -19.962 1.00 83.50 79 ASP A N 1
ATOM 611 C CA . ASP A 1 79 ? 1.804 5.152 -20.667 1.00 83.50 79 ASP A CA 1
ATOM 612 C C . ASP A 1 79 ? 3.193 5.412 -21.279 1.00 83.50 79 ASP A C 1
ATOM 614 O O . ASP A 1 79 ? 3.345 6.309 -22.107 1.00 83.50 79 ASP A O 1
ATOM 618 N N . ASN A 1 80 ? 4.202 4.610 -20.921 1.00 82.81 80 ASN A N 1
ATOM 619 C CA . ASN A 1 80 ? 5.561 4.707 -21.450 1.00 82.81 80 ASN A CA 1
ATOM 620 C C . ASN A 1 80 ? 6.108 3.325 -21.864 1.00 82.81 80 ASN A C 1
ATOM 622 O O . ASN A 1 80 ? 6.900 2.717 -21.135 1.00 82.81 80 ASN A O 1
ATOM 626 N N . PRO A 1 81 ? 5.744 2.832 -23.066 1.00 76.00 81 PRO A N 1
ATOM 627 C CA . PRO A 1 81 ? 6.157 1.512 -23.544 1.00 76.00 81 PRO A CA 1
ATOM 628 C C . PRO A 1 81 ? 7.677 1.315 -23.627 1.00 76.00 81 PRO A C 1
ATOM 630 O O . PRO A 1 81 ? 8.147 0.186 -23.495 1.00 76.00 81 PRO A O 1
ATOM 633 N N . ALA A 1 82 ? 8.452 2.391 -23.809 1.00 84.69 82 ALA A N 1
ATOM 634 C CA . ALA A 1 82 ? 9.914 2.325 -23.859 1.00 84.69 82 ALA A CA 1
ATOM 635 C C . ALA A 1 82 ? 10.534 1.908 -22.512 1.00 84.69 82 ALA A C 1
ATOM 637 O O . ALA A 1 82 ? 11.605 1.304 -22.494 1.00 84.69 82 ALA A O 1
ATOM 638 N N . SER A 1 83 ? 9.843 2.171 -21.398 1.00 80.69 83 SER A N 1
ATOM 639 C CA . SER A 1 83 ? 10.241 1.732 -20.053 1.00 80.69 83 SER A CA 1
ATOM 640 C C . SER A 1 83 ? 9.851 0.281 -19.737 1.00 80.69 83 SER A C 1
ATOM 642 O O . SER A 1 83 ? 10.232 -0.232 -18.683 1.00 80.69 83 SER A O 1
ATOM 644 N N . GLY A 1 84 ? 9.121 -0.385 -20.641 1.00 83.62 84 GLY A N 1
ATOM 645 C CA . GLY A 1 84 ? 8.642 -1.755 -20.485 1.00 83.62 84 GLY A CA 1
ATOM 646 C C . GLY A 1 84 ? 7.408 -1.850 -19.585 1.00 83.62 84 GLY A C 1
ATOM 647 O O . GLY A 1 84 ? 7.491 -1.692 -18.365 1.00 83.62 84 GLY A O 1
ATOM 648 N N . VAL A 1 85 ? 6.259 -2.164 -20.189 1.00 87.62 85 VAL A N 1
ATOM 649 C CA . VAL A 1 85 ? 5.018 -2.425 -19.446 1.00 87.62 85 VAL A CA 1
ATOM 650 C C . VAL A 1 85 ? 5.196 -3.672 -18.579 1.00 87.62 85 VAL A C 1
ATOM 652 O O . VAL A 1 85 ? 5.666 -4.706 -19.054 1.00 87.62 85 VAL A O 1
ATOM 655 N N . SER A 1 86 ? 4.805 -3.588 -17.309 1.00 90.06 86 SER A N 1
ATOM 656 C CA . SER A 1 86 ? 4.870 -4.709 -16.363 1.00 90.06 86 SER A CA 1
ATOM 657 C C . SER A 1 86 ? 3.634 -4.756 -15.473 1.00 90.06 86 SER A C 1
ATOM 659 O O . SER A 1 86 ? 2.949 -3.751 -15.288 1.00 90.06 86 SER A O 1
ATOM 661 N N . TRP A 1 87 ? 3.338 -5.927 -14.913 1.00 92.50 87 TRP A N 1
ATOM 662 C CA . TRP A 1 87 ? 2.391 -6.026 -13.805 1.00 92.50 87 TRP A CA 1
ATOM 663 C C . TRP A 1 87 ? 3.045 -5.536 -12.524 1.00 92.50 87 TRP A C 1
ATOM 665 O O . TRP A 1 87 ? 4.216 -5.820 -12.282 1.00 92.50 87 TRP A O 1
ATOM 675 N N .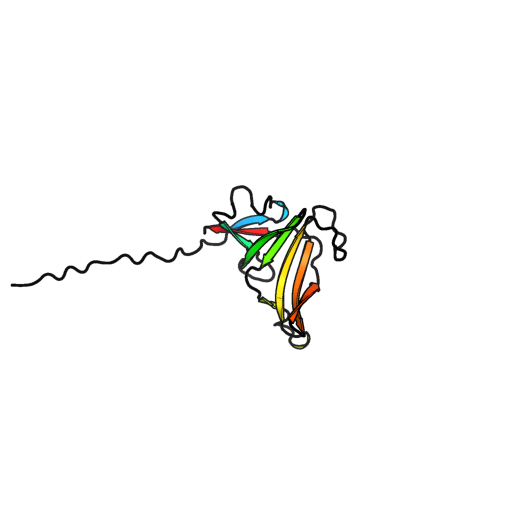 GLY A 1 88 ? 2.293 -4.845 -11.682 1.00 93.56 88 GLY A N 1
ATOM 676 C CA . GLY A 1 88 ? 2.827 -4.353 -10.427 1.00 93.56 88 GLY A CA 1
ATOM 677 C C . GLY A 1 88 ? 1.775 -3.729 -9.536 1.00 93.56 88 GLY A C 1
ATOM 678 O O . GLY A 1 88 ? 0.583 -4.043 -9.609 1.00 93.56 88 GLY A O 1
ATOM 679 N N . GLY A 1 89 ? 2.239 -2.836 -8.678 1.00 93.62 89 GLY A N 1
ATOM 680 C CA . GLY A 1 89 ? 1.379 -2.138 -7.753 1.00 93.62 89 GLY A CA 1
ATOM 681 C C . GLY A 1 89 ? 2.137 -1.262 -6.778 1.00 93.62 89 GLY A C 1
ATOM 682 O O . GLY A 1 89 ? 3.284 -0.876 -7.011 1.00 93.62 89 GLY A O 1
ATOM 683 N N . PHE A 1 90 ? 1.483 -0.980 -5.662 1.00 93.25 90 PHE A N 1
ATOM 684 C CA . PHE A 1 90 ? 2.066 -0.261 -4.542 1.00 93.25 90 PHE A CA 1
ATOM 685 C C . PHE A 1 90 ? 2.133 -1.166 -3.318 1.00 93.25 90 PHE A C 1
ATOM 687 O O . PHE A 1 90 ? 1.319 -2.073 -3.127 1.00 93.25 90 PHE A O 1
ATOM 694 N N . VAL A 1 91 ? 3.093 -0.879 -2.455 1.00 93.31 91 VAL A N 1
ATOM 695 C CA . VAL A 1 91 ? 3.134 -1.380 -1.091 1.00 93.31 91 VAL A CA 1
ATOM 696 C C . VAL A 1 91 ? 3.418 -0.214 -0.159 1.00 93.31 91 VAL A C 1
ATOM 698 O O . VAL A 1 91 ? 4.362 0.552 -0.342 1.00 93.31 91 VAL A O 1
ATOM 701 N N . PHE A 1 92 ? 2.580 -0.088 0.857 1.00 93.62 92 PHE A N 1
ATOM 702 C CA . PHE A 1 92 ? 2.802 0.773 1.999 1.00 93.62 92 PHE A CA 1
ATOM 703 C C . PHE A 1 92 ? 3.250 -0.082 3.170 1.00 93.62 92 PHE A C 1
ATOM 705 O O . PHE A 1 92 ? 2.676 -1.145 3.391 1.00 93.62 92 PHE A O 1
ATOM 712 N N . TYR A 1 93 ? 4.248 0.345 3.934 1.00 92.00 93 TYR A N 1
ATOM 713 C CA . TYR A 1 93 ? 4.718 -0.436 5.077 1.00 92.00 93 TYR A CA 1
ATOM 714 C C . TYR A 1 93 ? 5.264 0.427 6.208 1.00 92.00 93 TYR A C 1
ATOM 716 O O . TYR A 1 93 ? 5.805 1.507 5.994 1.00 92.00 93 TYR A O 1
ATOM 724 N N . THR A 1 94 ? 5.130 -0.060 7.436 1.00 91.06 94 THR A N 1
ATOM 725 C CA . THR A 1 94 ? 5.703 0.550 8.644 1.00 91.06 94 THR A CA 1
ATOM 726 C C . THR A 1 94 ? 6.313 -0.533 9.532 1.00 91.06 94 THR A C 1
ATOM 728 O O . THR A 1 94 ? 6.106 -1.720 9.287 1.00 91.06 94 THR A O 1
ATOM 731 N N . GLY A 1 95 ? 7.077 -0.139 10.552 1.00 86.00 95 GLY A N 1
ATOM 732 C CA . GLY A 1 95 ? 7.681 -1.067 11.514 1.00 86.00 95 GLY A CA 1
ATOM 733 C C . GLY A 1 95 ? 8.757 -1.973 10.906 1.00 86.00 95 GLY A C 1
ATOM 734 O O . GLY A 1 95 ? 8.875 -3.135 11.278 1.00 86.00 95 GLY A O 1
ATOM 735 N N . THR A 1 96 ? 9.539 -1.473 9.947 1.00 76.06 96 THR A N 1
ATOM 736 C CA . THR A 1 96 ? 10.683 -2.206 9.379 1.00 76.06 96 THR A CA 1
ATOM 737 C C . THR A 1 96 ? 11.954 -1.377 9.512 1.00 76.06 96 THR A C 1
ATOM 739 O O . THR A 1 96 ? 11.882 -0.161 9.368 1.00 76.06 96 THR A O 1
ATOM 742 N N . LEU A 1 97 ? 13.101 -2.033 9.704 1.00 67.62 97 LEU A N 1
ATOM 743 C CA . LEU A 1 97 ? 14.445 -1.438 9.601 1.00 67.62 97 LEU A CA 1
ATOM 744 C C . LEU A 1 97 ? 15.114 -1.824 8.270 1.00 67.62 97 LEU A C 1
ATOM 746 O O . LEU A 1 97 ? 16.313 -2.093 8.224 1.00 67.62 97 LEU A O 1
ATOM 750 N N . ALA A 1 98 ? 14.312 -2.013 7.220 1.00 66.38 98 ALA A N 1
ATOM 751 C CA . ALA A 1 98 ? 14.811 -2.539 5.961 1.00 66.38 98 ALA A CA 1
ATOM 752 C C . ALA A 1 98 ? 15.824 -1.557 5.330 1.00 66.38 98 ALA A C 1
ATOM 754 O O . ALA A 1 98 ? 15.669 -0.351 5.494 1.00 66.38 98 ALA A O 1
ATOM 755 N N . PRO A 1 99 ? 16.874 -2.030 4.632 1.00 63.06 99 PRO A N 1
ATOM 756 C CA . PRO A 1 99 ? 17.893 -1.145 4.055 1.00 63.06 99 PRO A CA 1
ATOM 757 C C . PRO A 1 99 ? 17.353 -0.168 3.003 1.00 63.06 99 PRO A C 1
ATOM 759 O O . PRO A 1 99 ? 17.974 0.856 2.743 1.00 63.06 99 PRO A O 1
ATOM 762 N N . ASP A 1 100 ? 16.204 -0.482 2.405 1.00 65.19 100 ASP A N 1
ATOM 763 C CA . ASP A 1 100 ? 15.445 0.372 1.493 1.00 65.19 100 ASP A CA 1
ATOM 764 C C . ASP A 1 100 ? 14.510 1.346 2.238 1.00 65.19 100 ASP A C 1
ATOM 766 O O . ASP A 1 100 ? 13.485 1.771 1.703 1.00 65.19 100 ASP A O 1
ATOM 770 N N . ASP A 1 101 ? 14.837 1.697 3.480 1.00 65.44 101 ASP A N 1
ATOM 771 C CA . ASP A 1 101 ? 14.155 2.734 4.246 1.00 65.44 101 ASP A CA 1
ATOM 772 C C . ASP A 1 101 ? 14.463 4.119 3.653 1.00 65.44 101 ASP A C 1
ATOM 774 O O . ASP A 1 101 ? 15.620 4.528 3.567 1.00 65.44 101 ASP A O 1
ATOM 778 N N . ASP A 1 102 ? 13.422 4.863 3.266 1.00 69.69 102 ASP A N 1
ATOM 779 C CA . ASP A 1 102 ? 13.509 6.199 2.650 1.00 69.69 102 ASP A CA 1
ATOM 780 C C . ASP A 1 102 ? 13.984 7.309 3.622 1.00 69.69 102 ASP A C 1
ATOM 782 O O . ASP A 1 102 ? 13.721 8.492 3.411 1.00 69.69 102 ASP A O 1
ATOM 786 N N . GLY A 1 103 ? 14.669 6.952 4.714 1.00 78.06 103 GLY A N 1
ATOM 787 C CA . GLY A 1 103 ? 15.058 7.872 5.787 1.00 78.06 103 GLY A CA 1
ATOM 788 C C . GLY A 1 103 ? 13.885 8.300 6.675 1.00 78.06 103 GLY A C 1
ATOM 789 O O . GLY A 1 103 ? 13.959 9.328 7.351 1.00 78.06 103 GLY A O 1
ATOM 790 N N . CYS A 1 104 ? 12.789 7.540 6.674 1.00 80.81 104 CYS A N 1
ATOM 791 C CA . CYS A 1 104 ? 11.601 7.876 7.445 1.00 80.81 104 CYS A CA 1
ATOM 792 C C . CYS A 1 104 ? 11.830 7.678 8.944 1.00 80.81 104 CYS A C 1
ATOM 794 O O . CYS A 1 104 ? 12.432 6.696 9.378 1.00 80.81 104 CYS A O 1
ATOM 796 N N . LEU A 1 105 ? 11.270 8.576 9.761 1.00 82.56 105 LEU A N 1
ATOM 797 C CA . LEU A 1 105 ? 11.259 8.384 11.210 1.00 82.56 105 LEU A CA 1
ATOM 798 C C . LEU A 1 105 ? 10.570 7.058 11.562 1.00 82.56 105 LEU A C 1
ATOM 800 O O . LEU A 1 105 ? 9.580 6.666 10.932 1.00 82.56 105 LEU A O 1
ATOM 804 N N . SER A 1 106 ? 11.079 6.378 12.591 1.00 79.00 106 SER A N 1
ATOM 805 C CA . SER A 1 106 ? 10.494 5.125 13.080 1.00 79.00 106 SER A CA 1
ATOM 806 C C . SER A 1 106 ? 8.992 5.277 13.351 1.00 79.00 106 SER A C 1
ATOM 808 O O . SER A 1 106 ? 8.541 6.308 13.844 1.00 79.00 106 SER A O 1
ATOM 810 N N . GLY A 1 107 ? 8.212 4.256 12.992 1.00 77.62 107 GLY A N 1
ATOM 811 C CA . GLY A 1 107 ? 6.747 4.273 13.086 1.00 77.62 107 GLY A CA 1
ATOM 812 C C . GLY A 1 107 ? 6.024 4.955 11.917 1.00 77.62 107 GLY A C 1
ATOM 813 O O . GLY A 1 107 ? 4.818 4.762 11.766 1.00 77.62 107 GLY A O 1
ATOM 814 N N . THR A 1 108 ? 6.729 5.675 11.040 1.00 87.88 108 THR A N 1
ATOM 815 C CA . THR A 1 108 ? 6.116 6.298 9.854 1.00 87.88 108 THR A CA 1
ATOM 816 C C . THR A 1 108 ? 5.864 5.267 8.753 1.00 87.88 108 THR A C 1
ATOM 818 O O . THR A 1 108 ? 6.664 4.349 8.552 1.00 87.88 108 THR A O 1
ATOM 821 N N . TRP A 1 109 ? 4.761 5.424 8.021 1.00 92.12 109 TRP A N 1
ATOM 822 C CA . TRP A 1 109 ? 4.479 4.618 6.837 1.00 92.12 109 TRP A CA 1
ATOM 823 C C . TRP A 1 109 ? 5.354 5.046 5.659 1.00 92.12 109 TRP A C 1
ATOM 825 O O . TRP A 1 109 ? 5.599 6.228 5.436 1.00 92.12 109 TRP A O 1
ATOM 835 N N . ARG A 1 110 ? 5.821 4.060 4.904 1.00 91.38 110 ARG A N 1
ATOM 836 C CA . ARG A 1 110 ? 6.691 4.185 3.731 1.00 91.38 110 ARG A CA 1
ATOM 837 C C . ARG A 1 110 ? 5.952 3.683 2.511 1.00 91.38 110 ARG A C 1
ATOM 839 O O . ARG A 1 110 ? 5.077 2.830 2.657 1.00 91.38 110 ARG A O 1
ATOM 846 N N . HIS A 1 111 ? 6.311 4.171 1.335 1.00 92.56 111 HIS A N 1
ATOM 847 C CA . HIS A 1 111 ? 5.733 3.745 0.067 1.00 92.56 111 HIS A CA 1
ATOM 848 C C . HIS A 1 111 ? 6.800 3.144 -0.849 1.00 92.56 111 HIS A C 1
ATOM 850 O O . HIS A 1 111 ? 7.877 3.702 -0.990 1.00 92.56 111 HIS A O 1
ATOM 856 N N . ARG A 1 112 ? 6.483 2.055 -1.547 1.00 90.50 112 ARG A N 1
ATOM 857 C CA . ARG A 1 112 ? 7.261 1.557 -2.688 1.00 90.50 112 ARG A CA 1
ATOM 858 C C . ARG A 1 112 ? 6.320 1.122 -3.796 1.00 90.50 112 ARG A C 1
ATOM 860 O O . ARG A 1 112 ? 5.304 0.480 -3.527 1.00 90.50 112 ARG A O 1
ATOM 867 N N . TYR A 1 113 ? 6.713 1.362 -5.040 1.00 90.94 113 TYR A N 1
ATOM 868 C CA . TYR A 1 113 ? 6.167 0.588 -6.148 1.00 90.94 113 TYR A CA 1
ATOM 869 C C . TYR A 1 113 ? 6.829 -0.787 -6.189 1.00 90.94 113 TYR A C 1
ATOM 871 O O . TYR A 1 113 ? 8.031 -0.917 -5.946 1.00 90.94 113 TYR A O 1
ATOM 879 N N . TRP A 1 114 ? 6.056 -1.813 -6.526 1.00 91.56 114 TRP A N 1
ATOM 880 C CA . TRP A 1 114 ? 6.576 -3.139 -6.843 1.00 91.56 114 TRP A CA 1
ATOM 881 C C . TRP A 1 114 ? 6.177 -3.512 -8.267 1.00 91.56 114 TRP A C 1
ATOM 883 O O . TRP A 1 114 ? 5.118 -3.106 -8.749 1.00 91.56 114 TRP A O 1
ATOM 893 N N . ARG A 1 115 ? 7.022 -4.277 -8.954 1.00 92.25 115 ARG A N 1
ATOM 894 C CA . ARG A 1 115 ? 6.737 -4.755 -10.310 1.00 92.25 115 ARG A CA 1
ATOM 895 C C . ARG A 1 115 ? 7.290 -6.147 -10.556 1.00 92.25 115 ARG A C 1
ATOM 897 O O . ARG A 1 115 ? 8.289 -6.549 -9.962 1.00 92.25 115 ARG A O 1
ATOM 904 N N . LEU A 1 116 ? 6.637 -6.857 -11.465 1.00 92.69 116 LEU A N 1
ATOM 905 C CA . LEU A 1 116 ? 7.109 -8.094 -12.058 1.00 92.69 116 LEU A CA 1
ATOM 906 C C . LEU A 1 116 ? 8.105 -7.747 -13.166 1.00 92.69 116 LEU A C 1
ATOM 908 O O . LEU A 1 116 ? 7.729 -7.288 -14.245 1.00 92.69 116 LEU A O 1
ATOM 912 N N . GLY A 1 117 ? 9.384 -7.924 -12.865 1.00 88.50 117 GLY A N 1
ATOM 913 C CA . GLY A 1 117 ? 10.480 -7.729 -13.799 1.00 88.50 117 GLY A CA 1
ATOM 914 C C . GLY A 1 117 ? 10.724 -8.939 -14.710 1.00 88.50 117 GLY A C 1
ATOM 915 O O . GLY A 1 117 ? 9.988 -9.933 -14.674 1.00 88.50 117 GLY A O 1
ATOM 916 N N . PRO A 1 118 ? 11.793 -8.878 -15.526 1.00 84.38 118 PRO A N 1
ATOM 917 C CA . PRO A 1 118 ? 12.228 -9.997 -16.354 1.00 84.38 118 PRO A CA 1
ATOM 918 C C . PRO A 1 118 ? 12.433 -11.276 -15.532 1.00 84.38 118 PRO A C 1
ATOM 920 O O . PRO A 1 118 ? 12.807 -11.224 -14.360 1.00 84.38 118 PRO A O 1
ATOM 923 N N . ASN A 1 119 ? 12.214 -12.434 -16.160 1.00 88.00 119 ASN A N 1
ATOM 924 C CA . ASN A 1 119 ? 12.360 -13.755 -15.531 1.00 88.00 119 ASN A CA 1
ATOM 925 C C . ASN A 1 119 ? 11.468 -13.976 -14.293 1.00 88.00 119 ASN A C 1
ATOM 927 O O . ASN A 1 119 ? 11.814 -14.770 -13.422 1.00 88.00 119 ASN A O 1
ATOM 931 N N . ASN A 1 120 ? 10.320 -13.295 -14.216 1.00 86.56 120 ASN A N 1
ATOM 932 C CA . ASN A 1 120 ? 9.361 -13.390 -13.110 1.00 86.56 120 ASN A CA 1
ATOM 933 C C . ASN A 1 120 ? 9.926 -12.967 -11.742 1.00 86.56 120 ASN A C 1
ATOM 935 O O . ASN A 1 120 ? 9.452 -13.422 -10.700 1.00 86.56 120 ASN A O 1
ATOM 939 N N . VAL A 1 121 ? 10.934 -12.094 -11.731 1.00 91.88 121 VAL A N 1
ATOM 940 C CA . VAL A 1 121 ? 11.490 -11.543 -10.491 1.00 91.88 121 VAL A CA 1
ATOM 941 C C . VAL A 1 121 ? 10.633 -10.367 -10.034 1.00 91.88 121 VAL A C 1
ATOM 943 O O . VAL A 1 121 ? 10.442 -9.414 -10.783 1.00 91.88 121 VAL A O 1
ATOM 946 N N . ILE A 1 122 ? 10.140 -10.406 -8.796 1.00 90.56 122 ILE A N 1
ATOM 947 C CA . ILE A 1 122 ? 9.474 -9.254 -8.177 1.00 90.56 122 ILE A CA 1
ATOM 948 C C . ILE A 1 122 ? 10.544 -8.353 -7.564 1.00 90.56 122 ILE A C 1
ATOM 950 O O . ILE A 1 122 ? 11.358 -8.813 -6.762 1.00 90.56 122 ILE A O 1
ATOM 954 N N . SER A 1 123 ? 10.525 -7.071 -7.915 1.00 88.75 123 SER A N 1
ATOM 955 C CA . SER A 1 123 ? 11.390 -6.058 -7.312 1.00 88.75 123 SER A CA 1
ATOM 956 C C . SER A 1 123 ? 10.593 -4.843 -6.854 1.00 88.75 123 SER A C 1
ATOM 958 O O . SER A 1 123 ? 9.546 -4.511 -7.418 1.00 88.75 123 SER A O 1
ATOM 960 N N . THR A 1 124 ? 11.096 -4.175 -5.817 1.00 86.75 124 THR A N 1
ATOM 961 C CA . THR A 1 124 ? 10.664 -2.829 -5.441 1.00 86.75 124 THR A CA 1
ATOM 962 C C . THR A 1 124 ? 11.452 -1.794 -6.241 1.00 86.75 124 THR A C 1
ATOM 964 O O . THR A 1 124 ? 12.589 -2.035 -6.649 1.00 86.75 124 THR A O 1
ATOM 967 N N . HIS A 1 125 ? 10.820 -0.660 -6.525 1.00 80.25 125 HIS A N 1
ATOM 968 C CA . HIS A 1 125 ? 11.372 0.402 -7.364 1.00 80.25 125 HIS A CA 1
ATOM 969 C C . HIS A 1 125 ? 11.138 1.777 -6.721 1.00 80.25 125 HIS A C 1
ATOM 971 O O . HIS A 1 125 ? 11.307 1.919 -5.504 1.00 80.25 125 HIS A O 1
ATOM 977 N N . ASP A 1 126 ? 10.815 2.780 -7.544 1.00 84.75 126 ASP A N 1
ATOM 978 C CA . ASP A 1 126 ? 10.517 4.155 -7.172 1.00 84.75 126 ASP A CA 1
ATOM 979 C C . ASP A 1 126 ? 9.673 4.233 -5.893 1.00 84.75 126 ASP A C 1
ATOM 981 O O . ASP A 1 126 ? 8.854 3.362 -5.570 1.00 84.75 126 ASP A O 1
ATOM 985 N N . SER A 1 127 ? 9.896 5.306 -5.151 1.00 87.62 127 SER A N 1
ATOM 986 C CA . SER A 1 127 ? 9.243 5.567 -3.881 1.00 87.62 127 SER A CA 1
ATOM 987 C C . SER A 1 127 ? 8.645 6.968 -3.885 1.00 87.62 127 SER A C 1
ATOM 989 O O . SER A 1 127 ? 9.160 7.875 -4.535 1.00 87.62 127 SER A O 1
ATOM 991 N N . ASN A 1 128 ? 7.579 7.137 -3.101 1.00 88.31 128 ASN A N 1
ATOM 992 C CA . ASN A 1 128 ? 7.045 8.459 -2.756 1.00 88.31 128 ASN A CA 1
ATOM 993 C C . ASN A 1 128 ? 7.474 8.870 -1.335 1.00 88.31 128 ASN A C 1
ATOM 995 O O . ASN A 1 128 ? 6.928 9.812 -0.768 1.00 88.31 128 ASN A O 1
ATOM 999 N N . GLY A 1 129 ? 8.437 8.152 -0.760 1.00 90.12 129 GLY A N 1
ATOM 1000 C CA . GLY A 1 129 ? 8.986 8.353 0.567 1.00 90.12 129 GLY A CA 1
ATOM 1001 C C . GLY A 1 129 ? 8.011 7.989 1.680 1.00 90.12 129 GLY A C 1
ATOM 1002 O O . GLY A 1 129 ? 7.253 7.014 1.618 1.00 90.12 129 GLY A O 1
ATOM 1003 N N . CYS A 1 130 ? 8.050 8.809 2.724 1.00 91.25 130 CYS A N 1
ATOM 1004 C CA . CYS A 1 130 ? 7.187 8.696 3.885 1.00 91.25 130 CYS A CA 1
ATOM 1005 C C . CYS A 1 130 ? 5.789 9.221 3.553 1.00 91.25 130 CYS A C 1
ATOM 1007 O O . CYS A 1 130 ? 5.636 10.337 3.058 1.00 91.25 130 CYS A O 1
ATOM 1009 N N . VAL A 1 131 ? 4.760 8.441 3.859 1.00 92.31 131 VAL A N 1
ATOM 1010 C CA . VAL A 1 131 ? 3.373 8.748 3.498 1.00 92.31 131 VAL A CA 1
ATOM 1011 C C . VAL A 1 131 ? 2.427 8.467 4.657 1.00 92.31 131 VAL A C 1
ATOM 1013 O O . VAL A 1 131 ? 2.789 7.821 5.633 1.00 92.31 131 VAL A O 1
ATOM 1016 N N . ASN A 1 132 ? 1.184 8.925 4.542 1.00 94.12 132 ASN A N 1
ATOM 1017 C CA . ASN A 1 132 ? 0.091 8.481 5.400 1.00 94.12 132 ASN A CA 1
ATOM 1018 C C . ASN A 1 132 ? -1.218 8.455 4.600 1.00 94.12 132 ASN A C 1
ATOM 1020 O O . ASN A 1 132 ? -2.038 9.366 4.710 1.00 94.12 132 ASN A O 1
ATOM 1024 N N . GLN A 1 133 ? -1.379 7.448 3.734 1.00 94.75 133 GLN A N 1
ATOM 1025 C CA . GLN A 1 133 ? -2.461 7.476 2.755 1.00 94.75 133 GLN A CA 1
ATOM 1026 C C . GLN A 1 133 ? -3.856 7.351 3.358 1.00 94.75 133 GLN A C 1
ATOM 1028 O O . GLN A 1 133 ? -4.050 6.547 4.274 1.00 94.75 133 GLN A O 1
ATOM 1033 N N . PRO A 1 134 ? -4.836 8.105 2.818 1.00 96.62 134 PRO A N 1
ATOM 1034 C CA . PRO A 1 134 ? -6.240 7.886 3.117 1.00 96.62 134 PRO A CA 1
ATOM 1035 C C . PRO A 1 134 ? -6.657 6.451 2.797 1.00 96.62 134 PRO A C 1
ATOM 1037 O O . PRO A 1 134 ? -6.279 5.889 1.767 1.00 96.62 134 PRO A O 1
ATOM 1040 N N . LEU A 1 135 ? -7.471 5.892 3.682 1.00 97.19 135 LEU A N 1
ATOM 1041 C CA . LEU A 1 135 ? -8.126 4.607 3.526 1.00 97.19 135 LEU A CA 1
ATOM 1042 C C . LEU A 1 135 ? -9.621 4.815 3.327 1.00 97.19 135 LEU A C 1
ATOM 1044 O O . LEU A 1 135 ? -10.271 5.626 3.998 1.00 97.19 135 LEU A O 1
ATOM 1048 N N . TYR A 1 136 ? -10.150 4.023 2.412 1.00 97.81 136 TYR A N 1
ATOM 1049 C CA . TYR A 1 136 ? -11.563 3.910 2.120 1.00 97.81 136 TYR A CA 1
ATOM 1050 C C . TYR A 1 136 ? -12.055 2.558 2.613 1.00 97.81 136 TYR A C 1
ATOM 1052 O O . TYR A 1 136 ? -11.311 1.578 2.593 1.00 97.81 136 TYR A O 1
ATOM 1060 N N . CYS A 1 137 ? -13.307 2.506 3.036 1.00 96.94 137 CYS A N 1
ATOM 1061 C CA . CYS A 1 137 ? -13.956 1.290 3.485 1.00 96.94 137 CYS A CA 1
ATOM 1062 C C . CYS A 1 137 ? -15.219 1.053 2.664 1.00 96.94 137 CYS A C 1
ATOM 1064 O O . CYS A 1 137 ? -15.854 2.003 2.204 1.00 96.94 137 CYS A O 1
ATOM 1066 N N . ARG A 1 138 ? -15.594 -0.213 2.507 1.00 95.56 138 ARG A N 1
ATOM 1067 C CA . ARG A 1 138 ? -16.923 -0.620 2.040 1.00 95.56 138 ARG A CA 1
ATOM 1068 C C . ARG A 1 138 ? -17.382 -1.839 2.823 1.00 95.56 138 ARG A C 1
ATOM 1070 O O . ARG A 1 138 ? -16.546 -2.647 3.218 1.00 95.56 138 ARG A O 1
ATOM 1077 N N . ALA A 1 139 ? -18.680 -1.964 3.067 1.00 93.81 139 ALA A N 1
ATOM 1078 C CA . ALA A 1 139 ? -19.222 -3.142 3.739 1.00 93.81 139 ALA A CA 1
ATOM 1079 C C . ALA A 1 139 ? -19.047 -4.400 2.866 1.00 93.81 139 ALA A C 1
ATOM 1081 O O . ALA A 1 139 ? -19.172 -4.310 1.639 1.00 93.81 139 ALA A O 1
ATOM 1082 N N . LEU A 1 140 ? -18.739 -5.528 3.518 1.00 86.62 140 LEU A N 1
ATOM 1083 C CA . LEU A 1 140 ? -18.668 -6.866 2.910 1.00 86.62 140 LEU A CA 1
ATOM 1084 C C . LEU A 1 140 ? -20.058 -7.411 2.550 1.00 86.62 140 LEU A C 1
ATOM 1086 O O . LEU A 1 140 ? -21.004 -7.155 3.329 1.00 86.62 140 LEU A O 1
#

Radius of gyration: 20.87 Å; chains: 1; bounding box: 80×37×38 Å

Sequence (140 aa):
MKSAVVLSMLAVPGVSMAGEWFPCGNLGQLSNCQIPNFPNTRYDYGIAYNVQSPIPVVCVTWNVGYRVHNKDPYFVYSDNPASGVSWGGFVFYTGTLAPDDDGCLSGTWRHRYWRLGPNNVISTHDSNGCVNQPLYCRAL